Protein AF-A0A426YZE6-F1 (afdb_monomer)

Foldseek 3Di:
DDDDDDDDPPDDPPPVVVVVVVVVVVVVVVQVVVLVVVCVLQPDDPDGDPDDVVLVVDDDPPPDDLDPDAADAPPDDPVVSVVVLVVRCVVVVDDPSVSVVSNSVSYDHPRNVVSD

Solvent-accessible surface area (backbone atoms only — not comparable to full-atom values): 7361 Å² total; per-residue (Å²): 135,89,84,86,79,80,85,77,80,70,83,78,84,65,70,60,62,61,54,53,50,52,52,51,51,54,50,53,50,53,51,48,54,49,52,52,50,50,47,63,72,45,63,85,53,100,49,69,66,83,58,56,66,83,51,64,74,52,79,77,63,92,87,66,70,84,75,97,65,81,66,45,44,69,84,64,62,68,67,59,51,53,52,53,50,51,60,60,46,63,78,63,79,61,54,72,55,54,50,54,54,53,51,57,69,29,38,32,71,62,42,35,62,74,68,86

Organism: Ensete ventricosum (NCBI:txid4639)

Mean predicted aligned error: 14.57 Å

Structure (mmCIF, N/CA/C/O backbone):
data_AF-A0A426YZE6-F1
#
_entry.id   AF-A0A426YZE6-F1
#
loop_
_atom_site.g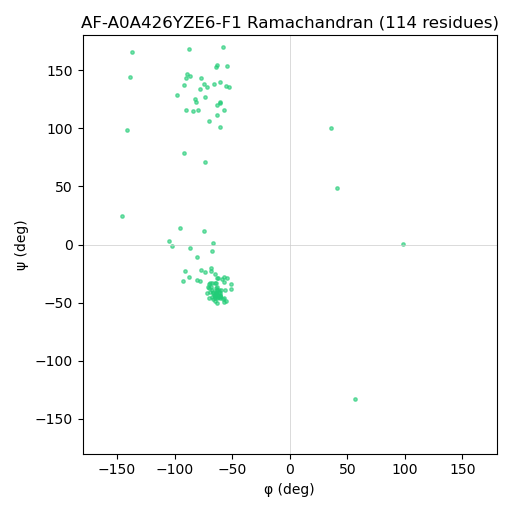roup_PDB
_atom_site.id
_atom_site.type_symbol
_atom_site.label_atom_id
_atom_site.label_alt_id
_atom_site.label_comp_id
_atom_site.label_asym_id
_atom_site.label_entity_id
_atom_site.label_seq_id
_atom_site.pdbx_PDB_ins_code
_atom_site.Cartn_x
_atom_site.Cartn_y
_atom_site.Cartn_z
_atom_site.occupancy
_atom_site.B_iso_or_equiv
_atom_site.auth_seq_id
_atom_site.auth_comp_id
_atom_site.auth_asym_id
_atom_site.auth_atom_id
_atom_site.pdbx_PDB_model_num
ATOM 1 N N . MET A 1 1 ? -41.350 -26.799 66.360 1.00 41.59 1 MET A N 1
ATOM 2 C CA . MET A 1 1 ? -39.957 -26.458 66.001 1.00 41.59 1 MET A CA 1
ATOM 3 C C . MET A 1 1 ? -39.962 -26.016 64.544 1.00 41.59 1 MET A C 1
ATOM 5 O O . MET A 1 1 ? -40.294 -26.856 63.717 1.00 41.59 1 MET A O 1
ATOM 9 N N . PRO A 1 2 ? -39.741 -24.731 64.213 1.00 40.16 2 PRO A N 1
ATOM 10 C CA . PRO A 1 2 ? -39.687 -24.292 62.823 1.00 40.16 2 PRO A CA 1
ATOM 11 C C . PRO A 1 2 ? -38.292 -24.583 62.253 1.00 40.16 2 PRO A C 1
ATOM 13 O O . PRO A 1 2 ? -37.288 -24.142 62.809 1.00 40.16 2 PRO A O 1
ATOM 16 N N . SER A 1 3 ? -38.226 -25.348 61.166 1.00 39.59 3 SER A N 1
ATOM 17 C CA . SER A 1 3 ? -36.982 -25.606 60.439 1.00 39.59 3 SER A CA 1
ATOM 18 C C . SER A 1 3 ? -36.726 -24.462 59.459 1.00 39.59 3 SER A C 1
ATOM 20 O O . SER A 1 3 ? -37.503 -24.243 58.533 1.00 39.59 3 SER A O 1
ATOM 22 N N . LEU A 1 4 ? -35.647 -23.718 59.696 1.00 48.16 4 LEU A N 1
ATOM 23 C CA . LEU A 1 4 ? -35.102 -22.703 58.798 1.00 48.16 4 LEU A CA 1
ATOM 24 C C . LEU A 1 4 ? -34.240 -23.392 57.735 1.00 48.16 4 LEU A C 1
ATOM 26 O O . LEU A 1 4 ? -33.275 -24.063 58.093 1.00 48.16 4 LEU A O 1
ATOM 30 N N . THR A 1 5 ? -34.511 -23.172 56.449 1.00 47.09 5 THR A N 1
ATOM 31 C CA . THR A 1 5 ? -33.564 -23.526 55.378 1.00 47.09 5 THR A CA 1
ATOM 32 C C . THR A 1 5 ? -33.548 -22.468 54.278 1.00 47.09 5 THR A C 1
ATOM 34 O O . THR A 1 5 ? -34.420 -22.431 53.419 1.00 47.09 5 THR A O 1
ATOM 37 N N . LEU A 1 6 ? -32.533 -21.602 54.394 1.00 45.16 6 LEU A N 1
ATOM 38 C CA . LEU A 1 6 ? -31.637 -21.063 53.361 1.00 45.16 6 LEU A CA 1
ATOM 39 C C . LEU A 1 6 ? -32.225 -20.788 51.966 1.00 45.16 6 LEU A C 1
ATOM 41 O O . LEU A 1 6 ? -32.258 -21.659 51.101 1.00 45.16 6 LEU A O 1
ATOM 45 N N . GLU A 1 7 ? -32.526 -19.513 51.710 1.00 46.47 7 GLU A N 1
ATOM 46 C CA . GLU A 1 7 ? -32.508 -18.953 50.357 1.00 46.47 7 GLU A CA 1
ATOM 47 C C . GLU A 1 7 ? -31.079 -19.026 49.796 1.00 46.47 7 GLU A C 1
ATOM 49 O O . GLU A 1 7 ? -30.160 -18.347 50.265 1.00 46.47 7 GLU A O 1
ATOM 54 N N . ALA A 1 8 ? -30.885 -19.870 48.785 1.00 48.44 8 ALA A N 1
ATOM 55 C CA . ALA A 1 8 ? -29.656 -19.921 48.013 1.00 48.44 8 ALA A CA 1
ATOM 56 C C . ALA A 1 8 ? -29.556 -18.655 47.150 1.00 48.44 8 ALA A C 1
ATOM 58 O O . ALA A 1 8 ? -30.242 -18.505 46.140 1.00 48.44 8 ALA A O 1
ATOM 59 N N . LYS A 1 9 ? -28.673 -17.735 47.546 1.00 45.44 9 LYS A N 1
ATOM 60 C CA . LYS A 1 9 ? -28.268 -16.587 46.731 1.00 45.44 9 LYS A CA 1
ATOM 61 C C . LYS A 1 9 ? -27.621 -17.113 45.443 1.00 45.44 9 LYS A C 1
ATOM 63 O O . LYS A 1 9 ? -26.476 -17.556 45.464 1.00 45.44 9 LYS A O 1
ATOM 68 N N . GLY A 1 10 ? -28.374 -17.101 44.343 1.00 54.69 10 GLY A N 1
ATOM 69 C CA . GLY A 1 10 ? -27.893 -17.530 43.028 1.00 54.69 10 GLY A CA 1
ATOM 70 C C . GLY A 1 10 ? -26.619 -16.782 42.596 1.00 54.69 10 GLY A C 1
ATOM 71 O O . GLY A 1 10 ? -26.388 -15.655 43.049 1.00 54.69 10 GLY A O 1
ATOM 72 N N . PRO A 1 11 ? -25.777 -17.391 41.740 1.00 53.03 11 PRO A N 1
ATOM 73 C CA . PRO A 1 11 ? -24.504 -16.809 41.337 1.00 53.03 11 PRO A CA 1
ATOM 74 C C . PRO A 1 11 ? -24.732 -15.461 40.643 1.00 53.03 11 PRO A C 1
ATOM 76 O O . PRO A 1 11 ? -25.451 -15.352 39.652 1.00 53.03 11 PRO A O 1
ATOM 79 N N . SER A 1 12 ? -24.128 -14.414 41.201 1.00 60.06 12 SER A N 1
ATOM 80 C CA . SER A 1 12 ? -24.157 -13.056 40.670 1.00 60.06 12 SER A CA 1
ATOM 81 C C . SER A 1 12 ? -23.610 -13.031 39.237 1.00 60.06 12 SER A C 1
ATOM 83 O O . SER A 1 12 ? -22.427 -13.282 39.032 1.00 60.06 12 SER A O 1
ATOM 85 N N . PHE A 1 13 ? -24.449 -12.682 38.259 1.00 56.59 13 PHE A N 1
ATOM 86 C CA . PHE A 1 13 ? -24.138 -12.633 36.817 1.00 56.59 13 PHE A CA 1
ATOM 87 C C . PHE A 1 13 ? -23.253 -11.430 36.394 1.00 56.59 13 PHE A C 1
ATOM 89 O O . PHE A 1 13 ? -23.074 -11.137 35.218 1.00 56.59 13 PHE A O 1
ATOM 96 N N . PHE A 1 14 ? -22.666 -10.707 37.345 1.00 57.50 14 PHE A N 1
ATOM 97 C CA . PHE A 1 14 ? -21.952 -9.449 37.100 1.00 57.50 14 PHE A CA 1
ATOM 98 C C . PHE A 1 14 ? -20.442 -9.491 36.714 1.00 57.50 14 PHE A C 1
ATOM 100 O O . PHE A 1 14 ? -19.930 -8.405 36.416 1.00 57.50 14 PHE A O 1
ATOM 107 N N . PRO A 1 15 ? -19.698 -10.629 36.647 1.00 59.19 15 PRO A N 1
ATOM 108 C CA . PRO A 1 15 ? -18.251 -10.602 36.358 1.00 59.19 15 PRO A CA 1
ATOM 109 C C . PRO A 1 15 ? -17.876 -10.050 34.972 1.00 59.19 15 PRO A C 1
ATOM 111 O O . PRO A 1 15 ? -16.820 -9.446 34.808 1.00 59.19 15 PRO A O 1
ATOM 114 N N . LEU A 1 16 ? -18.765 -10.198 33.986 1.00 65.25 16 LEU A N 1
ATOM 115 C CA . LEU A 1 16 ? -18.491 -9.878 32.578 1.00 65.25 16 LEU A CA 1
ATOM 116 C C . LEU A 1 16 ? -18.324 -8.374 32.304 1.00 65.25 16 LEU A C 1
ATOM 118 O O . LEU A 1 16 ? -17.734 -7.980 31.301 1.00 65.25 16 LEU A O 1
ATOM 122 N N . SER A 1 17 ? -18.831 -7.510 33.189 1.00 67.31 17 SER A N 1
ATOM 123 C CA . SER A 1 17 ? -18.752 -6.052 33.012 1.00 67.31 17 SER A CA 1
ATOM 124 C C . SER A 1 17 ? -17.316 -5.522 33.125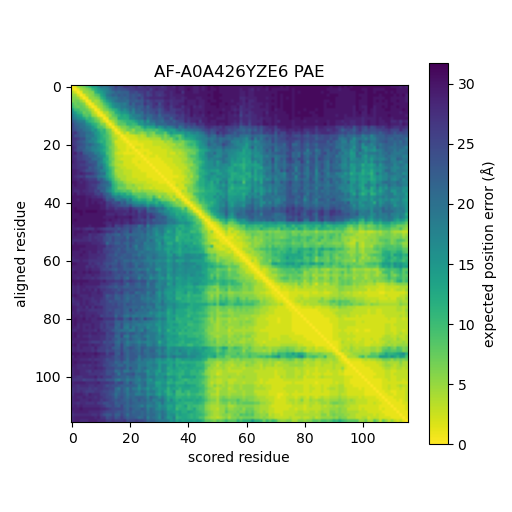 1.00 67.31 17 SER A C 1
ATOM 126 O O . SER A 1 17 ? -16.923 -4.629 32.371 1.00 67.31 17 SER A O 1
ATOM 128 N N . GLY A 1 18 ? -16.514 -6.105 34.024 1.00 76.69 18 GLY A N 1
ATOM 129 C CA . GLY A 1 18 ? -15.100 -5.764 34.187 1.00 76.69 18 GLY A CA 1
ATOM 130 C C . GLY A 1 18 ? -14.258 -6.219 32.995 1.00 76.69 18 GLY A C 1
ATOM 131 O O . GLY A 1 18 ? -13.415 -5.464 32.509 1.00 76.69 18 GLY A O 1
ATOM 132 N N . GLU A 1 19 ? -14.540 -7.415 32.480 1.00 77.81 19 GLU A N 1
ATOM 133 C CA . GLU A 1 19 ? -13.864 -7.987 31.311 1.00 77.81 19 GLU A CA 1
ATOM 134 C C . GLU A 1 19 ? -14.183 -7.204 30.032 1.00 77.81 19 GLU A C 1
ATOM 136 O O . GLU A 1 19 ? -13.268 -6.804 29.314 1.00 77.81 19 GLU A O 1
ATOM 141 N N . LEU A 1 20 ? -15.458 -6.884 29.784 1.00 80.19 20 LEU A N 1
ATOM 142 C CA . LEU A 1 20 ? -15.867 -6.057 28.641 1.00 80.19 20 LEU A CA 1
ATOM 143 C C . LEU A 1 20 ? -15.216 -4.671 28.671 1.00 80.19 20 LEU A C 1
ATOM 145 O O . LEU A 1 20 ? -14.777 -4.166 27.636 1.00 80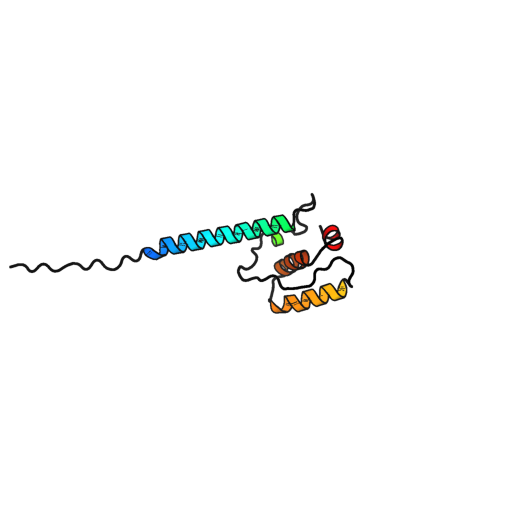.19 20 LEU A O 1
ATOM 149 N N . ARG A 1 21 ? -15.095 -4.064 29.858 1.00 84.56 21 ARG A N 1
ATOM 150 C CA . ARG A 1 21 ? -14.404 -2.780 30.022 1.00 84.56 21 ARG A CA 1
ATOM 151 C C . ARG A 1 21 ? -12.919 -2.887 29.675 1.00 84.56 21 ARG A C 1
ATOM 153 O O . ARG A 1 21 ? -12.390 -1.996 29.015 1.00 84.56 21 ARG A O 1
ATOM 160 N N . GLN A 1 22 ? -12.257 -3.964 30.090 1.00 86.62 22 GLN A N 1
ATOM 161 C CA . GLN A 1 22 ? -10.847 -4.202 29.777 1.00 86.62 22 GLN A CA 1
ATOM 162 C C . GLN A 1 22 ? -10.624 -4.457 28.277 1.00 86.62 22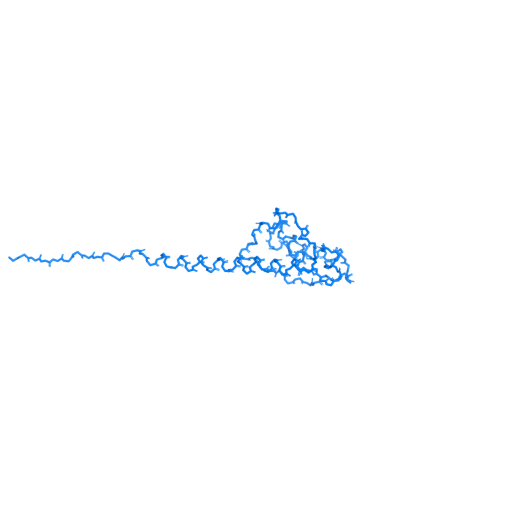 GLN A C 1
ATOM 164 O O . GLN A 1 22 ? -9.654 -3.957 27.705 1.00 86.62 22 GLN A O 1
ATOM 169 N N . VAL A 1 23 ? -11.533 -5.188 27.627 1.00 78.94 23 VAL A N 1
ATOM 170 C CA . VAL A 1 23 ? -11.491 -5.430 26.176 1.00 78.94 23 VAL A CA 1
ATOM 171 C C . VAL A 1 23 ? -11.682 -4.128 25.397 1.00 78.94 23 VAL A C 1
ATOM 173 O O . VAL A 1 23 ? -10.892 -3.847 24.498 1.00 78.94 23 VAL A O 1
ATOM 176 N N . ASN A 1 24 ? -12.657 -3.296 25.776 1.00 76.69 24 ASN A N 1
ATOM 177 C CA . ASN A 1 24 ? -12.877 -2.002 25.125 1.00 76.69 24 ASN A CA 1
ATOM 178 C C . ASN A 1 24 ? -11.680 -1.056 25.299 1.00 76.69 24 ASN A C 1
ATOM 180 O O . ASN A 1 24 ? -11.276 -0.410 24.338 1.00 76.69 24 ASN A O 1
ATOM 184 N N . GLN A 1 25 ? -11.045 -1.038 26.476 1.00 86.19 25 GLN A N 1
ATOM 185 C CA . GLN A 1 25 ? -9.827 -0.249 26.695 1.00 86.19 25 GLN A CA 1
ATOM 186 C C . GLN A 1 25 ? -8.670 -0.689 25.795 1.00 86.19 25 GLN A C 1
ATOM 188 O O . GLN A 1 25 ? -8.011 0.149 25.182 1.00 86.19 25 GLN A O 1
ATOM 193 N N . ARG A 1 26 ? -8.436 -2.002 25.673 1.00 82.12 26 ARG A N 1
ATOM 194 C CA . ARG A 1 26 ? -7.406 -2.521 24.761 1.00 82.12 26 ARG A CA 1
ATOM 195 C C . ARG A 1 26 ? -7.721 -2.201 23.303 1.00 82.12 26 ARG A C 1
ATOM 197 O O . ARG A 1 26 ? -6.806 -1.919 22.538 1.00 82.12 26 ARG A O 1
ATOM 204 N N . LEU A 1 27 ? -8.994 -2.233 22.915 1.00 81.38 27 LEU A N 1
ATOM 205 C CA . LEU A 1 27 ? -9.412 -1.887 21.559 1.00 81.38 27 LEU A CA 1
ATOM 206 C C . LEU A 1 27 ? -9.132 -0.413 21.240 1.00 81.38 27 LEU A C 1
ATOM 208 O O . LEU A 1 27 ? -8.583 -0.123 20.180 1.00 81.38 27 LEU A O 1
ATOM 212 N N . GLU A 1 28 ? -9.449 0.500 22.160 1.00 78.38 28 GLU A N 1
ATOM 213 C CA . GLU A 1 28 ? -9.146 1.930 22.016 1.00 78.38 28 GLU A CA 1
ATOM 214 C C . GLU A 1 28 ? -7.636 2.186 21.910 1.00 78.38 28 GLU A C 1
ATOM 216 O O . GLU A 1 28 ? -7.198 2.987 21.085 1.00 78.38 28 GLU A O 1
ATOM 221 N N . GLU A 1 29 ? -6.822 1.481 22.696 1.00 82.38 29 GLU A N 1
ATOM 222 C CA . GLU A 1 29 ? -5.361 1.606 22.663 1.00 82.38 29 GLU A CA 1
ATOM 223 C C . GLU A 1 29 ? -4.771 1.114 21.332 1.00 82.38 29 GLU A C 1
ATOM 225 O O . GLU A 1 29 ? -3.948 1.801 20.721 1.00 82.38 29 GLU A O 1
ATOM 230 N N . VAL A 1 30 ? -5.258 -0.020 20.822 1.00 74.69 30 VAL A N 1
ATOM 231 C CA . VAL A 1 30 ? -4.873 -0.548 19.503 1.00 74.69 30 VAL A CA 1
ATOM 232 C C . VAL A 1 30 ? -5.314 0.396 18.381 1.00 74.69 30 VAL A C 1
ATOM 234 O O . VAL A 1 30 ? -4.535 0.665 17.466 1.00 74.69 30 VAL A O 1
ATOM 237 N N . GLN A 1 31 ? -6.527 0.952 18.454 1.00 65.3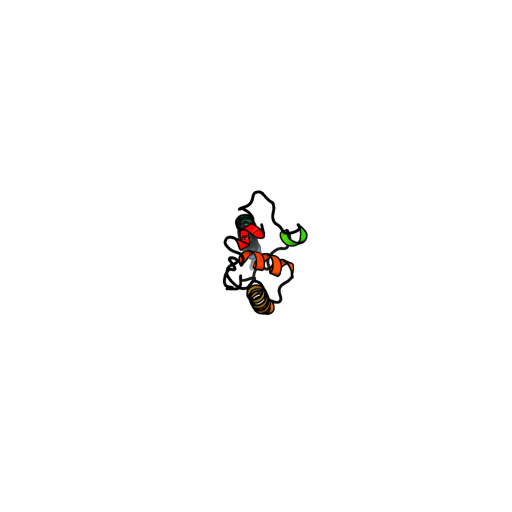8 31 GLN A N 1
ATOM 238 C CA . GLN A 1 31 ? -7.006 1.951 17.493 1.00 65.38 31 GLN A CA 1
ATOM 239 C C . GLN A 1 31 ? -6.180 3.241 17.547 1.00 65.38 31 GLN A C 1
ATOM 241 O O . GLN A 1 31 ? -5.882 3.826 16.506 1.00 65.38 31 GLN A O 1
ATOM 246 N N . LYS A 1 32 ? -5.759 3.668 18.738 1.00 73.44 32 LYS A N 1
ATOM 247 C CA . LYS A 1 32 ? -4.912 4.849 18.922 1.00 73.44 32 LYS A CA 1
ATOM 248 C C . LYS A 1 32 ? -3.511 4.644 18.352 1.00 73.44 32 LYS A C 1
ATOM 250 O O . LYS A 1 32 ? -3.015 5.523 17.648 1.00 73.44 32 LYS A O 1
ATOM 255 N N . GLU A 1 33 ? -2.879 3.499 18.603 1.00 71.81 33 GLU A N 1
ATOM 256 C CA . GLU A 1 33 ? -1.585 3.170 17.988 1.00 71.81 33 GLU A CA 1
ATOM 257 C C . GLU A 1 33 ? -1.713 3.019 16.466 1.00 71.81 33 GLU A C 1
ATOM 259 O O . GLU A 1 33 ? -0.821 3.437 15.727 1.00 71.81 33 GLU A O 1
ATOM 264 N N . PHE A 1 34 ? -2.857 2.535 15.978 1.00 64.62 34 PHE A N 1
ATOM 265 C CA . PHE A 1 34 ? -3.166 2.512 14.555 1.00 64.62 34 PHE A CA 1
ATOM 266 C C . PHE A 1 34 ? -3.245 3.929 13.946 1.00 64.62 34 PHE A C 1
ATOM 268 O O . PHE A 1 34 ? -2.560 4.206 12.957 1.00 64.62 34 PHE A O 1
ATOM 275 N N . VAL A 1 35 ? -3.996 4.856 14.552 1.00 63.78 35 VAL A N 1
ATOM 276 C CA . VAL A 1 35 ? -4.084 6.267 14.111 1.00 63.78 35 VAL A CA 1
ATOM 277 C C . VAL A 1 35 ? -2.714 6.950 14.152 1.00 63.78 35 VAL A C 1
ATOM 279 O O . VAL A 1 35 ? -2.290 7.564 13.177 1.00 63.78 35 VAL A O 1
ATOM 282 N N . LYS A 1 36 ? -1.957 6.748 15.226 1.00 65.00 36 LYS A N 1
ATOM 283 C CA . LYS A 1 36 ? -0.590 7.264 15.373 1.00 65.00 36 LYS A CA 1
ATOM 284 C C . LYS A 1 36 ? 0.380 6.673 14.343 1.00 65.00 36 LYS A C 1
ATOM 286 O O . LYS A 1 36 ? 1.302 7.346 13.888 1.00 65.00 36 LYS A O 1
ATOM 291 N N . SER A 1 37 ? 0.190 5.413 13.944 1.00 58.94 37 SER A N 1
ATOM 292 C CA . SER A 1 37 ? 0.971 4.800 12.863 1.00 58.94 37 SER A CA 1
ATOM 293 C C . SER A 1 37 ? 0.627 5.394 11.492 1.00 58.94 37 SER A C 1
ATOM 295 O O . SER A 1 37 ? 1.532 5.571 10.674 1.00 58.94 37 SER A O 1
ATOM 297 N N . LYS A 1 38 ? -0.638 5.789 11.266 1.00 58.62 38 LYS A N 1
ATOM 298 C CA . LYS A 1 38 ? -1.041 6.576 10.089 1.00 58.62 38 LYS A CA 1
ATOM 299 C C . LYS A 1 38 ? -0.381 7.951 10.075 1.00 58.62 38 LYS A C 1
ATOM 301 O O . LYS A 1 38 ? 0.120 8.350 9.027 1.00 58.62 38 LYS A O 1
ATOM 306 N N . GLU A 1 39 ? -0.348 8.645 11.2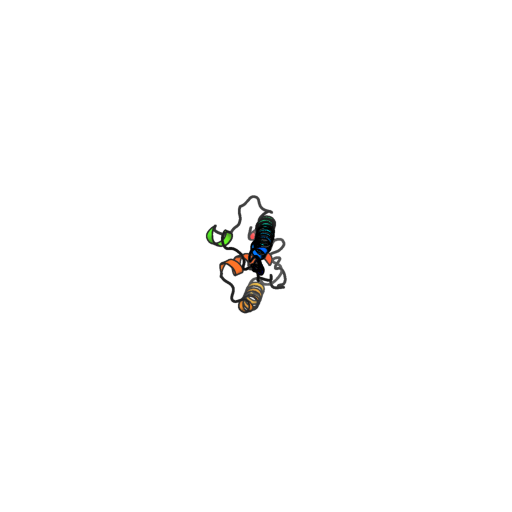10 1.00 54.28 39 GLU A N 1
ATOM 307 C CA . GLU A 1 39 ? 0.325 9.946 11.343 1.00 54.28 39 GLU A CA 1
ATOM 308 C C . GLU A 1 39 ? 1.822 9.815 11.049 1.00 54.28 39 GLU A C 1
ATOM 310 O O . GLU A 1 39 ? 2.340 10.536 10.210 1.00 54.28 39 GLU A O 1
ATOM 315 N N . ARG A 1 40 ? 2.503 8.797 11.591 1.00 55.50 40 ARG A N 1
ATOM 316 C CA . ARG A 1 40 ? 3.919 8.517 11.274 1.00 55.50 40 ARG A CA 1
ATOM 317 C C . ARG A 1 40 ? 4.179 8.163 9.807 1.00 55.50 40 ARG A C 1
ATOM 319 O O . ARG A 1 40 ? 5.285 8.386 9.319 1.00 55.50 40 ARG A O 1
ATOM 326 N N . LEU A 1 41 ? 3.202 7.574 9.115 1.00 52.38 41 LEU A N 1
ATOM 327 C CA . LEU A 1 41 ? 3.300 7.269 7.686 1.00 52.38 41 LEU A CA 1
ATOM 328 C C . LEU A 1 41 ? 3.063 8.517 6.814 1.00 52.38 41 LEU A C 1
ATOM 330 O O . LEU A 1 41 ? 3.663 8.613 5.744 1.00 52.38 41 LEU A O 1
ATOM 334 N N . GLY A 1 42 ? 2.228 9.458 7.274 1.00 50.19 42 GLY A N 1
ATOM 335 C CA . GLY A 1 42 ? 1.910 10.723 6.595 1.00 50.19 42 GLY A CA 1
ATOM 336 C C . GLY A 1 42 ? 2.817 11.908 6.961 1.00 50.19 42 GLY A C 1
ATOM 337 O O . GLY A 1 42 ? 2.984 12.826 6.164 1.00 50.19 42 GLY A O 1
ATOM 338 N N . GLU A 1 43 ? 3.469 11.894 8.121 1.00 46.88 43 GLU A N 1
ATOM 339 C CA . GLU A 1 43 ? 4.327 12.983 8.589 1.00 46.88 43 GLU A CA 1
ATOM 340 C C . GLU A 1 43 ? 5.782 12.771 8.169 1.00 46.88 43 GLU A C 1
ATOM 342 O O . GLU A 1 43 ? 6.664 12.412 8.953 1.00 46.88 43 GLU A O 1
ATOM 347 N N . ARG A 1 44 ? 6.063 13.078 6.900 1.00 49.41 44 ARG A N 1
ATOM 348 C CA . ARG A 1 44 ? 7.357 13.688 6.548 1.00 49.41 44 ARG A CA 1
ATOM 349 C C . ARG A 1 44 ? 7.290 14.690 5.395 1.00 49.41 44 ARG A C 1
ATOM 351 O O . ARG A 1 44 ? 8.302 14.960 4.755 1.00 49.41 44 ARG A O 1
ATOM 358 N N . SER A 1 45 ? 6.133 15.290 5.150 1.00 47.12 45 SER A N 1
ATOM 359 C CA . SER A 1 45 ? 6.028 16.471 4.297 1.00 47.12 45 SER A CA 1
ATOM 360 C C . SER A 1 45 ? 5.044 17.447 4.927 1.00 47.12 45 SER A C 1
ATOM 362 O O . SER A 1 45 ? 4.070 17.039 5.541 1.00 47.12 45 SER A O 1
ATOM 364 N N . LYS A 1 46 ? 5.304 18.748 4.799 1.00 54.41 46 LYS A N 1
ATOM 365 C CA . LYS A 1 46 ? 4.416 19.824 5.272 1.00 54.41 46 LYS A CA 1
ATOM 366 C C . LYS A 1 46 ? 3.080 19.892 4.498 1.00 54.41 46 LYS A C 1
ATOM 368 O O . LYS A 1 46 ? 2.286 20.790 4.762 1.00 54.41 46 LYS A O 1
ATOM 373 N N . GLY A 1 47 ? 2.848 18.992 3.540 1.00 55.84 47 GLY A N 1
ATOM 374 C CA . GLY A 1 47 ? 1.569 18.784 2.862 1.00 55.84 47 GLY A CA 1
ATOM 375 C C . GLY A 1 47 ? 0.759 17.705 3.578 1.00 55.84 47 GLY A C 1
ATOM 376 O O . GLY A 1 47 ? 1.315 16.701 4.010 1.00 55.84 47 GLY A O 1
ATOM 377 N N . GLY A 1 48 ? -0.544 17.927 3.751 1.00 65.88 48 GLY A N 1
ATOM 378 C CA . GLY A 1 48 ? -1.440 16.929 4.341 1.00 65.88 48 GLY A CA 1
ATOM 379 C C . GLY A 1 48 ? -1.448 15.608 3.561 1.00 65.88 48 GLY A C 1
ATOM 380 O O . GLY A 1 48 ? -0.918 15.517 2.459 1.00 65.88 48 GLY A O 1
ATOM 381 N N . SER A 1 49 ? -2.075 14.576 4.132 1.00 70.50 49 SER A N 1
ATOM 382 C CA . SER A 1 49 ? -2.183 13.265 3.480 1.00 70.50 49 SER A CA 1
ATOM 383 C C . SER A 1 49 ? -2.754 13.390 2.053 1.00 70.50 49 SER A C 1
ATOM 385 O O . SER A 1 49 ? -3.763 14.076 1.868 1.00 70.50 49 SER A O 1
ATOM 387 N N . PRO A 1 50 ? -2.175 12.688 1.057 1.00 71.62 50 PRO A N 1
ATOM 388 C CA . PRO A 1 50 ? -2.627 12.733 -0.339 1.00 71.62 50 PRO A CA 1
ATOM 389 C C . PRO A 1 50 ? -4.013 12.096 -0.536 1.00 71.62 50 PRO A C 1
ATOM 391 O O . PRO A 1 50 ? -4.584 12.115 -1.626 1.00 71.62 50 PRO A O 1
ATOM 394 N N . PHE A 1 51 ? -4.573 11.498 0.517 1.00 76.88 51 PHE A N 1
ATOM 395 C CA . PHE A 1 51 ? -5.870 10.851 0.487 1.00 76.88 51 PHE A CA 1
ATOM 396 C C . PHE A 1 51 ? -7.007 11.804 0.839 1.00 76.88 51 PHE A C 1
ATOM 398 O O . PHE A 1 51 ? -6.914 12.608 1.760 1.00 76.88 51 PHE A O 1
ATOM 405 N N . THR A 1 52 ? -8.145 11.638 0.168 1.00 80.06 52 THR A N 1
ATOM 406 C CA . THR A 1 52 ? -9.388 12.316 0.563 1.00 80.06 52 THR A CA 1
ATOM 407 C C . THR A 1 52 ? -9.842 11.863 1.960 1.00 80.06 52 THR A C 1
ATOM 409 O O . THR A 1 52 ? -9.556 10.724 2.346 1.00 80.06 52 THR A O 1
ATOM 412 N N . PRO A 1 53 ? -10.610 12.679 2.709 1.00 78.31 53 PRO A N 1
ATOM 413 C CA . PRO A 1 53 ? -11.131 12.295 4.029 1.00 78.31 53 PRO A CA 1
ATOM 414 C C . PRO A 1 53 ? -11.848 10.936 4.026 1.00 78.31 53 PRO A C 1
ATOM 416 O O . PRO A 1 53 ? -11.595 10.086 4.869 1.00 78.31 53 PRO A O 1
ATOM 419 N N . LYS A 1 54 ? -12.600 10.629 2.958 1.00 76.69 54 LYS A N 1
ATOM 420 C CA . LYS A 1 54 ? -13.272 9.331 2.747 1.00 76.69 54 LYS A CA 1
ATOM 421 C C . LYS A 1 54 ? -12.337 8.110 2.816 1.00 76.69 54 LYS A C 1
ATOM 423 O O . LYS A 1 54 ? -12.789 7.007 3.115 1.00 76.69 54 LYS A O 1
ATOM 428 N N . ILE A 1 55 ? -11.061 8.281 2.478 1.0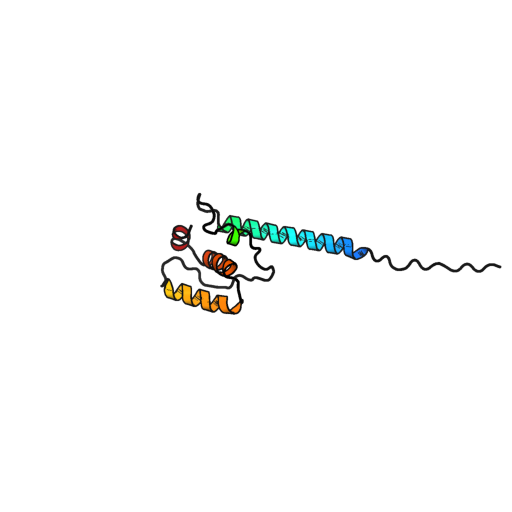0 74.81 55 ILE A N 1
ATOM 429 C CA . ILE A 1 55 ? -10.021 7.244 2.527 1.00 74.81 55 ILE A CA 1
ATOM 430 C C . ILE A 1 55 ? -9.287 7.291 3.879 1.00 74.81 55 ILE A C 1
ATOM 432 O O . ILE A 1 55 ? -8.850 6.254 4.382 1.00 74.81 55 ILE A O 1
ATOM 436 N N . GLN A 1 56 ? -9.156 8.472 4.487 1.00 73.50 56 GLN A N 1
ATOM 437 C CA . GLN A 1 56 ? -8.518 8.651 5.793 1.00 73.50 56 GLN A CA 1
ATOM 438 C C . GLN A 1 56 ? -9.370 8.103 6.945 1.00 73.50 56 GLN A C 1
ATOM 440 O O . GLN A 1 56 ? -8.831 7.396 7.799 1.00 73.50 56 GLN A O 1
ATOM 445 N N . ASP A 1 57 ? -10.679 8.343 6.902 1.00 73.19 57 ASP A N 1
ATOM 446 C CA . ASP A 1 57 ? -11.618 8.064 7.994 1.00 73.19 57 ASP A CA 1
ATOM 447 C C . ASP A 1 57 ? -12.043 6.593 8.071 1.00 73.19 57 ASP A C 1
ATOM 449 O O . ASP A 1 57 ? -12.664 6.167 9.044 1.00 73.19 57 ASP A O 1
ATOM 453 N N . LYS A 1 58 ? -11.725 5.781 7.053 1.00 76.38 58 LYS A N 1
ATOM 454 C CA . LYS A 1 58 ? -12.045 4.354 7.115 1.00 76.38 58 LYS A CA 1
ATOM 455 C C . LYS A 1 58 ? -11.103 3.632 8.078 1.00 76.38 58 LYS A C 1
ATOM 457 O O . LYS A 1 58 ? -9.882 3.692 7.884 1.00 76.38 58 LYS A O 1
ATOM 462 N N . PRO A 1 59 ? -11.652 2.889 9.055 1.00 69.44 59 PRO A N 1
ATOM 463 C CA . PRO A 1 59 ? -10.844 2.047 9.916 1.00 69.44 59 PRO A CA 1
ATOM 464 C C . PRO A 1 59 ? -10.220 0.923 9.088 1.00 69.44 59 PRO A C 1
ATOM 466 O O . PRO A 1 59 ? -10.874 0.325 8.227 1.00 69.44 59 PRO A O 1
ATOM 469 N N . ILE A 1 60 ? -8.947 0.630 9.349 1.00 69.88 60 ILE A N 1
ATOM 470 C CA . ILE A 1 60 ? -8.324 -0.583 8.824 1.00 69.88 60 ILE A CA 1
ATOM 471 C C . ILE A 1 60 ? -8.912 -1.780 9.581 1.00 69.88 60 ILE A C 1
ATOM 473 O O . ILE A 1 60 ? -9.076 -1.699 10.801 1.00 69.88 60 ILE A O 1
ATOM 477 N N . PRO A 1 61 ? -9.276 -2.875 8.886 1.00 71.12 61 PRO A N 1
ATOM 478 C CA . PRO A 1 61 ? -9.786 -4.065 9.551 1.00 71.12 61 PRO A CA 1
ATOM 479 C C . PRO A 1 61 ? -8.800 -4.566 10.611 1.00 71.12 61 PRO A C 1
ATOM 481 O O . PRO A 1 61 ? -7.605 -4.653 10.354 1.00 71.12 61 PRO A O 1
ATOM 484 N N . ILE A 1 62 ? -9.307 -4.940 11.786 1.00 67.00 62 ILE A N 1
ATOM 485 C CA . ILE A 1 62 ? -8.491 -5.349 12.947 1.00 67.00 62 ILE A CA 1
ATOM 486 C C . ILE A 1 62 ? -7.591 -6.560 12.632 1.00 67.00 62 ILE A C 1
ATOM 488 O O . ILE A 1 62 ? -6.494 -6.669 13.166 1.00 67.00 62 ILE A O 1
ATOM 492 N N . ASN A 1 63 ? -8.021 -7.432 11.718 1.00 69.12 63 ASN A N 1
ATOM 493 C CA . ASN A 1 63 ? -7.279 -8.628 11.303 1.00 69.12 63 ASN A CA 1
ATOM 494 C C . ASN A 1 63 ? -6.435 -8.399 10.037 1.00 69.12 63 ASN A C 1
ATOM 496 O O . ASN A 1 63 ? -6.040 -9.357 9.370 1.00 69.12 63 ASN A O 1
ATOM 500 N N . PHE A 1 64 ? -6.220 -7.142 9.638 1.00 72.31 64 PHE A N 1
ATOM 501 C CA . PHE A 1 64 ? -5.428 -6.844 8.457 1.00 72.31 64 PHE A CA 1
ATOM 502 C C . PHE A 1 64 ? -3.937 -6.936 8.773 1.00 72.31 64 PHE A C 1
ATOM 504 O O . PHE A 1 64 ? -3.390 -6.143 9.540 1.00 72.31 64 PHE A O 1
ATOM 511 N N . HIS A 1 65 ? -3.272 -7.886 8.127 1.00 73.50 65 HIS A N 1
ATOM 512 C CA . HIS A 1 65 ? -1.824 -7.996 8.156 1.00 73.50 65 HIS A CA 1
ATOM 513 C C . HIS A 1 65 ? -1.244 -7.352 6.906 1.00 73.50 65 HIS A C 1
ATOM 515 O O . HIS A 1 65 ? -1.653 -7.674 5.790 1.00 73.50 65 HIS A O 1
ATOM 521 N N . LEU A 1 66 ? -0.281 -6.449 7.109 1.00 74.69 66 LEU A N 1
ATOM 522 C CA . LEU A 1 66 ? 0.452 -5.845 6.008 1.00 74.69 66 LEU A CA 1
ATOM 523 C C . LEU A 1 66 ? 1.166 -6.964 5.246 1.00 74.69 66 LEU A C 1
ATOM 525 O O . LEU A 1 66 ? 1.930 -7.720 5.857 1.00 74.69 66 LEU A O 1
ATOM 529 N N . PRO A 1 67 ? 0.915 -7.113 3.944 1.00 71.81 67 PRO A N 1
ATOM 530 C CA . PRO A 1 67 ? 1.509 -8.210 3.224 1.00 71.81 67 PRO A CA 1
ATOM 531 C C . PRO A 1 67 ? 2.981 -7.876 2.945 1.00 71.81 67 PRO A C 1
ATOM 533 O O . PRO A 1 67 ? 3.341 -6.719 2.722 1.00 71.81 67 PRO A O 1
ATOM 536 N N . SER A 1 68 ? 3.840 -8.893 3.011 1.00 74.75 68 SER A N 1
ATOM 537 C CA . SER A 1 68 ? 5.295 -8.764 2.870 1.00 74.75 68 SER A CA 1
ATOM 538 C C . SER A 1 68 ? 5.680 -8.513 1.405 1.00 74.75 68 SER A C 1
ATOM 540 O O . SER A 1 68 ? 6.199 -9.407 0.744 1.00 74.75 68 SER A O 1
ATOM 542 N N . LEU A 1 69 ? 5.387 -7.315 0.883 1.00 81.06 69 LEU A N 1
ATOM 543 C CA . LEU A 1 69 ? 5.860 -6.882 -0.435 1.00 81.06 69 LEU A CA 1
ATOM 544 C C . LEU A 1 69 ? 7.218 -6.193 -0.319 1.00 81.06 69 LEU A C 1
ATOM 546 O O . LEU A 1 69 ? 7.475 -5.462 0.640 1.00 81.06 69 LEU A O 1
ATOM 550 N N . GLU A 1 70 ? 8.045 -6.358 -1.344 1.00 84.62 70 GLU A N 1
ATOM 551 C CA . GLU A 1 70 ? 9.227 -5.530 -1.520 1.00 84.62 70 GLU A CA 1
ATOM 552 C C . GLU A 1 70 ? 8.847 -4.048 -1.674 1.00 84.62 70 GLU A C 1
ATOM 554 O O . GLU A 1 70 ? 7.843 -3.683 -2.292 1.00 84.62 70 GLU A O 1
ATOM 559 N N . SER A 1 71 ? 9.641 -3.174 -1.057 1.00 88.62 71 SER A N 1
ATOM 560 C CA . SER A 1 71 ? 9.413 -1.737 -1.141 1.00 88.62 71 SER A CA 1
ATOM 561 C C . SER A 1 71 ? 9.892 -1.182 -2.480 1.00 88.62 71 SER A C 1
ATOM 563 O O . SER A 1 71 ? 11.036 -1.415 -2.859 1.00 88.62 71 SER A O 1
ATOM 565 N N . TYR A 1 72 ? 9.078 -0.351 -3.117 1.00 91.62 72 TYR A N 1
ATOM 566 C CA . TYR A 1 72 ? 9.406 0.352 -4.346 1.00 91.62 72 TYR A CA 1
ATOM 567 C C . TYR A 1 72 ? 10.052 1.704 -4.059 1.00 91.62 72 TYR A C 1
ATOM 569 O O . TYR A 1 72 ? 9.425 2.606 -3.498 1.00 91.62 72 TYR A O 1
ATOM 577 N N . ASP A 1 73 ? 11.312 1.861 -4.452 1.00 90.12 73 ASP A N 1
ATOM 578 C CA . ASP A 1 73 ? 12.063 3.111 -4.309 1.00 90.12 73 ASP A CA 1
ATOM 579 C C . ASP A 1 73 ? 12.182 3.930 -5.602 1.00 90.12 73 ASP A C 1
ATOM 581 O O . ASP A 1 73 ? 12.713 5.044 -5.567 1.00 90.12 73 ASP A O 1
ATOM 585 N N . GLY A 1 74 ? 11.631 3.421 -6.707 1.00 88.12 74 GLY A N 1
ATOM 586 C CA . GLY A 1 74 ? 11.711 4.036 -8.031 1.00 88.12 74 GLY A CA 1
ATOM 587 C C . GLY A 1 74 ? 12.797 3.459 -8.939 1.00 88.12 74 GLY A C 1
ATOM 588 O O . GLY A 1 74 ? 12.944 3.951 -10.053 1.00 88.12 74 GLY A O 1
ATOM 589 N N . SER A 1 75 ? 13.564 2.462 -8.479 1.00 88.00 75 SER A N 1
ATOM 590 C CA . SER A 1 75 ? 14.625 1.827 -9.280 1.00 88.00 75 SER A CA 1
ATOM 591 C C . SER A 1 75 ? 14.148 0.664 -10.159 1.00 88.00 75 SER A C 1
ATOM 593 O O . SER A 1 75 ? 14.752 0.401 -11.196 1.00 88.00 75 SER A O 1
ATOM 595 N N . LEU A 1 76 ? 13.079 -0.023 -9.749 1.00 86.62 76 LEU A N 1
ATOM 596 C CA . LEU A 1 76 ? 12.466 -1.140 -10.477 1.00 86.62 76 LEU A CA 1
ATOM 597 C C . LEU A 1 76 ? 11.429 -0.639 -11.494 1.00 86.62 76 LEU A C 1
ATOM 599 O O . LEU A 1 76 ? 11.033 0.525 -11.447 1.00 86.62 76 LEU A O 1
ATOM 603 N N . ASP A 1 77 ? 10.960 -1.508 -12.395 1.00 91.88 77 ASP A N 1
ATOM 604 C CA . ASP A 1 77 ? 9.871 -1.165 -13.316 1.00 91.88 77 ASP A CA 1
ATOM 605 C C . ASP A 1 77 ? 8.573 -0.877 -12.523 1.00 91.88 77 ASP A C 1
ATOM 607 O O . ASP A 1 77 ? 8.067 -1.759 -11.815 1.00 91.88 77 ASP A O 1
ATOM 611 N N . PRO A 1 78 ? 7.996 0.340 -12.628 1.00 89.94 78 PRO A N 1
ATOM 612 C CA . PRO A 1 78 ? 6.743 0.667 -11.957 1.00 89.94 78 PRO A CA 1
ATOM 613 C C . PRO A 1 78 ? 5.587 -0.267 -12.339 1.00 89.94 78 PRO A C 1
ATOM 615 O O . PRO A 1 78 ? 4.704 -0.515 -11.512 1.00 89.94 78 PRO A O 1
ATOM 618 N N . ILE A 1 79 ? 5.560 -0.775 -13.575 1.00 92.88 79 ILE A N 1
ATOM 619 C CA . ILE A 1 79 ? 4.493 -1.663 -14.050 1.00 92.88 79 ILE A CA 1
ATOM 620 C C . ILE A 1 79 ? 4.587 -3.022 -13.362 1.00 92.88 79 ILE A C 1
ATOM 622 O O . ILE A 1 79 ? 3.575 -3.515 -12.857 1.00 92.88 79 ILE A O 1
ATOM 626 N N . GLU A 1 80 ? 5.787 -3.595 -13.273 1.00 92.12 80 GLU A N 1
ATOM 627 C CA . GLU A 1 80 ? 6.015 -4.852 -12.555 1.00 92.12 80 GLU A CA 1
ATOM 628 C C . GLU A 1 80 ? 5.640 -4.721 -11.075 1.00 92.12 80 GLU A C 1
ATOM 630 O O . GLU A 1 80 ? 4.936 -5.586 -10.544 1.00 92.12 80 GLU A O 1
ATOM 635 N N . HIS A 1 81 ? 5.996 -3.601 -10.430 1.00 91.44 81 HIS A N 1
ATOM 636 C CA . HIS A 1 81 ? 5.606 -3.337 -9.039 1.00 91.44 81 HIS A CA 1
ATOM 637 C C . HIS A 1 81 ? 4.084 -3.291 -8.860 1.00 91.44 81 HIS A C 1
ATOM 639 O O . HIS A 1 81 ? 3.543 -3.901 -7.936 1.00 91.44 81 HIS A O 1
ATOM 645 N N . ILE A 1 82 ? 3.361 -2.610 -9.757 1.00 91.62 82 ILE A N 1
ATOM 646 C CA . ILE A 1 82 ? 1.891 -2.530 -9.702 1.00 91.62 82 ILE A CA 1
ATOM 647 C C . ILE A 1 82 ? 1.257 -3.913 -9.891 1.00 91.62 82 ILE A C 1
ATOM 649 O O . ILE A 1 82 ? 0.289 -4.243 -9.198 1.00 91.62 82 ILE A O 1
ATOM 653 N N . VAL A 1 83 ? 1.776 -4.720 -10.819 1.00 92.94 83 VAL A N 1
ATOM 654 C CA . VAL A 1 83 ? 1.276 -6.079 -11.065 1.00 92.94 83 VAL A CA 1
ATOM 655 C C . VAL A 1 83 ? 1.510 -6.966 -9.843 1.00 92.94 83 VAL A C 1
ATOM 657 O O . VAL A 1 83 ? 0.562 -7.599 -9.372 1.00 92.94 83 VAL A O 1
ATOM 660 N N . ALA A 1 84 ? 2.722 -6.957 -9.283 1.00 90.62 84 ALA A N 1
ATOM 661 C CA . ALA A 1 84 ? 3.063 -7.717 -8.081 1.00 90.62 84 ALA A CA 1
ATOM 662 C C . ALA A 1 84 ? 2.202 -7.293 -6.880 1.00 90.62 84 ALA A C 1
ATOM 664 O O . ALA A 1 84 ? 1.609 -8.137 -6.203 1.00 90.62 84 ALA A O 1
ATOM 665 N N . PHE A 1 85 ? 2.044 -5.982 -6.672 1.00 90.81 85 PHE A N 1
ATOM 666 C CA . PHE A 1 85 ? 1.179 -5.429 -5.635 1.00 90.81 85 PHE A CA 1
ATOM 667 C C . PHE A 1 85 ? -0.268 -5.917 -5.776 1.00 90.81 85 PHE A C 1
ATOM 669 O O . PHE A 1 85 ? -0.858 -6.409 -4.813 1.00 90.81 85 PHE A O 1
ATOM 676 N N . ARG A 1 86 ? -0.851 -5.830 -6.979 1.00 89.44 86 ARG A N 1
ATOM 677 C CA . ARG A 1 86 ? -2.232 -6.276 -7.229 1.00 89.44 86 ARG A CA 1
ATOM 678 C C . ARG A 1 86 ? -2.405 -7.777 -7.021 1.00 89.44 86 ARG A C 1
ATOM 680 O O . ARG A 1 86 ? -3.395 -8.179 -6.413 1.00 89.44 86 ARG A O 1
ATOM 687 N N . ALA A 1 87 ? -1.456 -8.588 -7.487 1.00 89.38 87 ALA A N 1
ATOM 688 C CA . ALA A 1 87 ? -1.483 -10.036 -7.294 1.00 89.38 87 ALA A CA 1
ATOM 689 C C . ALA A 1 87 ? -1.463 -10.403 -5.803 1.00 89.38 87 ALA A C 1
ATOM 691 O O . ALA A 1 87 ? -2.254 -11.232 -5.356 1.00 89.38 87 ALA A O 1
ATOM 692 N N . GLN A 1 88 ? -0.623 -9.728 -5.016 1.00 85.75 88 GLN A N 1
ATOM 693 C CA . GLN A 1 88 ? -0.540 -9.943 -3.575 1.00 85.75 88 GLN A CA 1
ATOM 694 C C . GLN A 1 88 ? -1.821 -9.512 -2.852 1.00 85.75 88 GLN A C 1
ATOM 696 O O . GLN A 1 88 ? -2.312 -10.219 -1.973 1.00 85.75 88 GLN A O 1
ATOM 701 N N . MET A 1 89 ? -2.399 -8.376 -3.239 1.00 85.94 89 MET A N 1
ATOM 702 C CA . MET A 1 89 ? -3.612 -7.858 -2.605 1.00 85.94 89 MET A CA 1
ATOM 703 C C . MET A 1 89 ? -4.879 -8.637 -2.979 1.00 85.94 89 MET A C 1
ATOM 705 O O . MET A 1 89 ? -5.828 -8.660 -2.191 1.00 85.94 89 MET A O 1
ATOM 709 N N . ALA A 1 90 ? -4.894 -9.334 -4.120 1.00 85.56 90 ALA A N 1
ATOM 710 C CA . ALA A 1 90 ? -6.000 -10.211 -4.510 1.00 85.56 90 ALA A CA 1
ATOM 711 C C . ALA A 1 90 ? -6.284 -11.311 -3.466 1.00 85.56 90 ALA A C 1
ATOM 713 O O . ALA A 1 90 ? -7.431 -11.726 -3.311 1.00 85.56 90 ALA A O 1
ATOM 714 N N . LEU A 1 91 ? -5.272 -11.727 -2.695 1.00 80.06 91 LEU A N 1
ATOM 715 C CA . LEU A 1 91 ? -5.408 -12.726 -1.627 1.00 80.06 91 LEU A CA 1
ATOM 716 C C . LEU A 1 91 ? -6.239 -12.237 -0.432 1.00 80.06 91 LEU A C 1
ATOM 718 O O . LEU A 1 91 ? -6.777 -13.045 0.321 1.00 80.06 91 LEU A O 1
ATOM 722 N N . TYR A 1 92 ? -6.346 -10.922 -0.249 1.00 73.25 92 TYR A N 1
ATOM 723 C CA . TYR A 1 92 ? -6.909 -10.317 0.957 1.00 73.25 92 TYR A CA 1
ATOM 724 C C . TYR A 1 92 ? -8.326 -9.754 0.753 1.00 73.25 92 TYR A C 1
ATOM 726 O O . TYR A 1 92 ? -8.872 -9.163 1.683 1.00 73.25 92 TYR A O 1
ATOM 734 N N . ASN A 1 93 ? -8.920 -9.914 -0.442 1.00 72.00 93 ASN A N 1
ATOM 735 C CA . ASN A 1 93 ? -10.241 -9.379 -0.816 1.00 72.00 93 ASN A CA 1
ATOM 736 C C . ASN A 1 93 ? -10.475 -7.942 -0.295 1.00 72.00 93 ASN A C 1
ATOM 738 O O . ASN A 1 93 ? -11.459 -7.633 0.383 1.00 72.00 93 ASN A O 1
ATOM 742 N N . THR A 1 94 ? -9.493 -7.072 -0.521 1.00 72.56 94 THR A N 1
ATOM 743 C CA . THR A 1 94 ? -9.399 -5.778 0.161 1.00 72.56 94 THR A CA 1
ATOM 744 C C . THR A 1 94 ? -10.179 -4.690 -0.547 1.00 72.56 94 THR A C 1
ATOM 746 O O . THR A 1 94 ? -10.170 -4.614 -1.770 1.00 72.56 94 THR A O 1
ATOM 749 N N . SER A 1 95 ? -10.763 -3.771 0.223 1.00 80.62 95 SER A N 1
ATOM 750 C CA . SER A 1 95 ? -11.365 -2.560 -0.345 1.00 80.62 95 SER A CA 1
ATOM 751 C C . SER A 1 95 ? -10.326 -1.653 -1.017 1.00 80.62 95 SER A C 1
ATOM 753 O O . SER A 1 95 ? -9.186 -1.579 -0.554 1.00 80.62 95 SER A O 1
ATOM 755 N N . ASP A 1 96 ? -10.756 -0.863 -2.004 1.00 82.56 96 ASP A N 1
ATOM 756 C CA . ASP A 1 96 ? -9.932 0.155 -2.683 1.00 82.56 96 ASP A CA 1
ATOM 757 C C . ASP A 1 96 ? -9.226 1.110 -1.719 1.00 82.56 96 ASP A C 1
ATOM 759 O O . ASP A 1 96 ? -8.092 1.522 -1.936 1.00 82.56 96 ASP A O 1
ATOM 763 N N . VAL A 1 97 ? -9.876 1.426 -0.598 1.00 82.38 97 VAL A N 1
ATOM 764 C CA . VAL A 1 97 ? -9.289 2.285 0.432 1.00 82.38 97 VAL A CA 1
ATOM 765 C C . VAL A 1 97 ? -8.069 1.622 1.060 1.00 82.38 97 VAL A C 1
ATOM 767 O O . VAL A 1 97 ? -7.035 2.262 1.224 1.00 82.38 97 VAL A O 1
ATOM 770 N N . LEU A 1 98 ? -8.163 0.332 1.367 1.00 81.31 98 LEU A N 1
ATOM 771 C CA . LEU A 1 98 ? -7.051 -0.417 1.934 1.00 81.31 98 LEU A CA 1
ATOM 772 C C . LEU A 1 98 ? -5.938 -0.621 0.900 1.00 81.31 98 LEU A C 1
ATOM 774 O O . LEU A 1 98 ? -4.771 -0.488 1.248 1.00 81.31 98 LEU A O 1
ATOM 778 N N . LEU A 1 99 ? -6.289 -0.841 -0.372 1.00 86.12 99 LEU A N 1
ATOM 779 C CA . LEU A 1 99 ? -5.328 -0.866 -1.479 1.00 86.12 99 LEU A CA 1
ATOM 780 C C . LEU A 1 99 ? -4.505 0.426 -1.532 1.00 86.12 99 LEU A C 1
ATOM 782 O O . LEU A 1 99 ? -3.279 0.362 -1.554 1.00 86.12 99 LEU A O 1
ATOM 786 N N . CYS A 1 100 ? -5.150 1.592 -1.473 1.00 84.94 100 CYS A N 1
ATOM 787 C CA . CYS A 1 100 ? -4.457 2.880 -1.447 1.00 84.94 100 CYS A CA 1
ATOM 788 C C . CYS A 1 100 ? -3.489 3.002 -0.258 1.00 84.94 100 CYS A C 1
ATOM 790 O O . CYS A 1 100 ? -2.333 3.387 -0.433 1.00 84.94 100 CYS A O 1
ATOM 792 N N . TRP A 1 101 ? -3.940 2.637 0.946 1.00 83.62 101 TRP A N 1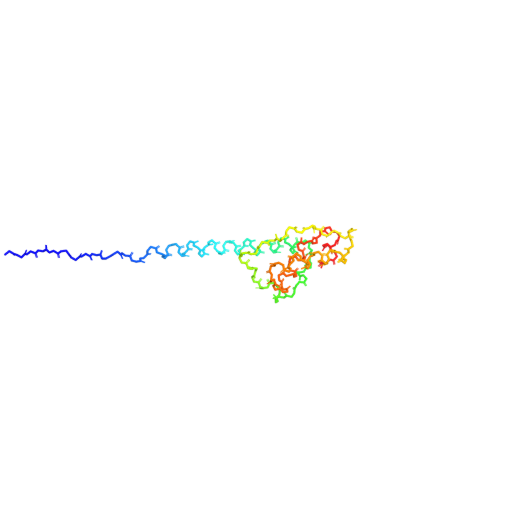
ATOM 793 C CA . TRP A 1 101 ? -3.113 2.702 2.154 1.00 83.62 101 TRP A CA 1
ATOM 794 C C . TRP A 1 101 ? -1.898 1.780 2.089 1.00 83.62 101 TRP A C 1
ATOM 796 O O . TRP A 1 101 ? -0.783 2.194 2.401 1.00 83.62 101 TRP A O 1
ATOM 806 N N . VAL A 1 102 ? -2.098 0.537 1.664 1.00 85.56 102 VAL A N 1
ATOM 807 C CA . VAL A 1 102 ? -1.022 -0.456 1.599 1.00 85.56 102 VAL A CA 1
ATOM 808 C C . VAL A 1 102 ? -0.058 -0.104 0.474 1.00 85.56 102 VAL A C 1
ATOM 810 O O . VAL A 1 102 ? 1.150 -0.206 0.662 1.00 85.56 102 VAL A O 1
ATOM 813 N N . PHE A 1 103 ? -0.546 0.416 -0.653 1.00 87.44 103 PHE A N 1
ATOM 814 C CA . PHE A 1 103 ? 0.323 0.889 -1.727 1.00 87.44 103 PHE A CA 1
ATOM 815 C C . PHE A 1 103 ? 1.289 1.968 -1.225 1.00 87.44 103 PHE A C 1
ATOM 817 O O . PHE A 1 103 ? 2.496 1.844 -1.430 1.00 87.44 103 PHE A O 1
ATOM 824 N N . LEU A 1 104 ? 0.796 2.952 -0.463 1.00 86.19 104 LEU A N 1
ATOM 825 C CA . LEU A 1 104 ? 1.645 3.973 0.158 1.00 86.19 104 LEU A CA 1
ATOM 826 C C . LEU A 1 104 ? 2.737 3.362 1.052 1.00 86.19 104 LEU A C 1
ATOM 828 O O . LEU A 1 104 ? 3.879 3.823 1.025 1.00 86.19 104 LEU A O 1
ATOM 832 N N . THR A 1 105 ? 2.428 2.301 1.809 1.00 84.25 105 THR A N 1
ATOM 833 C CA . THR A 1 105 ? 3.441 1.629 2.645 1.00 84.25 105 THR A CA 1
ATOM 834 C C . THR A 1 105 ? 4.549 0.958 1.840 1.00 84.25 105 THR A C 1
ATOM 836 O O . THR A 1 105 ? 5.667 0.846 2.343 1.00 84.25 105 THR A O 1
ATOM 839 N N . THR A 1 106 ? 4.275 0.571 0.590 1.00 88.06 106 THR A N 1
ATOM 840 C CA . THR A 1 106 ? 5.277 -0.045 -0.293 1.00 88.06 106 THR A CA 1
ATOM 841 C C . THR A 1 106 ? 6.240 0.981 -0.876 1.00 88.06 106 THR A C 1
ATOM 843 O O . THR A 1 106 ? 7.353 0.620 -1.233 1.00 88.06 106 THR A O 1
ATOM 846 N N . LEU A 1 107 ? 5.876 2.264 -0.936 1.00 89.06 107 LEU A N 1
ATOM 847 C CA . LEU A 1 107 ? 6.755 3.300 -1.476 1.00 89.06 107 LEU A CA 1
ATOM 848 C C . LEU A 1 107 ? 7.878 3.636 -0.492 1.00 89.06 107 LEU A C 1
ATOM 850 O O . LEU A 1 107 ? 7.634 3.808 0.705 1.00 89.06 107 LEU A O 1
ATOM 854 N N . ARG A 1 108 ? 9.103 3.815 -0.984 1.00 89.81 108 ARG A N 1
ATOM 855 C CA . ARG A 1 108 ? 10.287 4.227 -0.210 1.00 89.81 108 ARG A CA 1
ATOM 856 C C . ARG A 1 108 ? 11.082 5.286 -0.981 1.00 89.81 108 ARG A C 1
ATOM 858 O O . ARG A 1 108 ? 10.859 5.503 -2.165 1.00 89.81 108 ARG A O 1
ATOM 865 N N . GLY A 1 109 ? 12.002 5.975 -0.305 1.00 88.00 109 GLY A N 1
ATOM 866 C CA . GLY A 1 109 ? 12.981 6.848 -0.959 1.00 88.00 109 GLY A CA 1
ATOM 867 C C . GLY A 1 109 ? 12.347 7.939 -1.827 1.00 88.00 109 GLY A C 1
ATOM 868 O O . GLY A 1 109 ? 11.416 8.620 -1.392 1.00 88.00 109 GLY A O 1
ATOM 869 N N . LEU A 1 110 ? 12.863 8.091 -3.051 1.00 86.88 110 LEU A N 1
ATOM 870 C CA . LEU A 1 110 ? 12.402 9.092 -4.017 1.00 86.88 110 LEU A CA 1
ATOM 871 C C . LEU A 1 110 ? 10.945 8.861 -4.436 1.00 86.88 110 LEU A C 1
ATOM 873 O O . LEU A 1 110 ? 10.187 9.824 -4.519 1.00 86.88 110 LEU A O 1
ATOM 877 N N . ALA A 1 111 ? 10.528 7.604 -4.620 1.00 88.25 111 ALA A N 1
ATOM 878 C CA . ALA A 1 111 ? 9.150 7.276 -4.989 1.00 88.25 111 ALA A CA 1
ATOM 879 C C . ALA A 1 11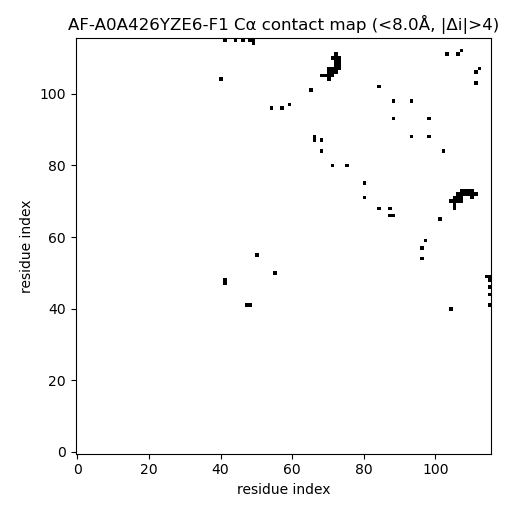1 ? 8.134 7.732 -3.928 1.00 88.25 111 ALA A C 1
ATOM 881 O O . ALA A 1 111 ? 7.083 8.272 -4.269 1.00 88.25 111 ALA A O 1
ATOM 882 N N . ARG A 1 112 ? 8.464 7.588 -2.636 1.00 86.06 112 ARG A N 1
ATOM 883 C CA . ARG A 1 112 ? 7.613 8.109 -1.552 1.00 86.06 112 ARG A CA 1
ATOM 884 C C . ARG A 1 112 ? 7.565 9.638 -1.551 1.00 86.06 112 ARG A C 1
ATOM 886 O O . ARG A 1 112 ? 6.505 10.203 -1.328 1.00 86.06 112 ARG A O 1
ATOM 893 N N . MET A 1 113 ? 8.695 10.304 -1.793 1.00 83.62 113 MET A N 1
ATOM 894 C CA . MET A 1 113 ? 8.734 11.771 -1.831 1.00 83.62 113 MET A CA 1
ATOM 895 C C . MET A 1 113 ? 7.974 12.359 -3.018 1.00 83.62 113 MET A C 1
ATOM 897 O O . MET A 1 113 ? 7.417 13.434 -2.877 1.00 83.62 113 MET A O 1
ATOM 901 N N . TRP A 1 114 ? 7.955 11.676 -4.164 1.00 83.75 114 TRP A N 1
ATOM 902 C CA . TRP A 1 114 ? 7.170 12.100 -5.324 1.00 83.75 114 TRP A CA 1
ATOM 903 C C . TRP A 1 114 ? 5.657 11.967 -5.095 1.00 83.75 114 TRP A C 1
ATOM 905 O O . TRP A 1 114 ? 4.886 12.758 -5.626 1.00 83.75 114 TRP A O 1
ATOM 915 N N . TYR A 1 115 ? 5.239 10.956 -4.327 1.00 79.44 115 TYR A N 1
ATOM 916 C CA . TYR A 1 115 ? 3.827 10.678 -4.058 1.00 79.44 115 TYR A CA 1
ATOM 917 C C . TYR A 1 115 ? 3.217 11.574 -2.965 1.00 79.44 115 TYR A C 1
ATOM 919 O O . TYR A 1 115 ? 2.012 11.823 -2.986 1.00 79.44 115 TYR A O 1
ATOM 927 N N . ASN A 1 116 ? 4.034 11.999 -1.995 1.00 73.81 116 ASN A N 1
ATOM 928 C CA . ASN A 1 116 ? 3.641 12.873 -0.883 1.00 73.81 116 ASN A CA 1
ATOM 929 C C . ASN A 1 116 ? 3.455 14.329 -1.316 1.00 73.81 116 ASN A C 1
ATOM 931 O O . ASN A 1 116 ? 2.553 14.980 -0.748 1.00 73.81 116 ASN A O 1
#

Radius of gyration: 24.4 Å; Cα contacts (8 Å, |Δi|>4): 47; chains: 1; bounding box: 55×46×80 Å

Secondary structure (DSSP, 8-state):
------------S-THHHHHHHHHHHHHHHHHHHHHHHHHHHTTSSSPPSS-HHHHSSPPPTT-PPP-PPPB-SSS-HHHHHHHHHHHHHTTT--HHHHHHHHHHHB-HHHHHHH-

Sequence (116 aa):
MPSLTLEAKGPSFFPLSGELRQVNQRLEEVQKEFVKSKERLGERSKGGSPFTPKIQDKPIPINFHLPSLESYDGSLDPIEHIVAFRAQMALYNTSDVLLCWVFLTTLRGLARMWYN

pLDDT: mean 73.79, std 14.42, range [39.59, 92.94]